Protein AF-A0AAD3AB72-F1 (afdb_monomer_lite)

Foldseek 3Di:
DDDDDDPPPPLDDQQPNFAPWDDWDWDQDPVRFIKIKTWTAPHPVGRPPIFIWIWTWDADPVRDIHTDSDIDGDDDDD

Structure (mmCIF, N/CA/C/O backbone):
data_AF-A0AAD3AB72-F1
#
_entry.id   AF-A0AAD3AB72-F1
#
loop_
_atom_site.group_PDB
_atom_site.id
_atom_site.type_symbol
_atom_site.label_atom_id
_atom_site.label_alt_id
_atom_site.label_comp_id
_atom_site.label_asym_id
_atom_site.label_entity_id
_atom_site.label_seq_id
_atom_site.pdbx_PDB_ins_code
_atom_site.Cartn_x
_atom_site.Cartn_y
_atom_site.Cartn_z
_atom_site.occupancy
_atom_site.B_iso_or_equiv
_atom_site.auth_seq_id
_atom_site.auth_comp_id
_atom_site.auth_asym_id
_atom_site.auth_atom_id
_atom_site.pdbx_PDB_model_num
ATOM 1 N N . MET A 1 1 ? 10.832 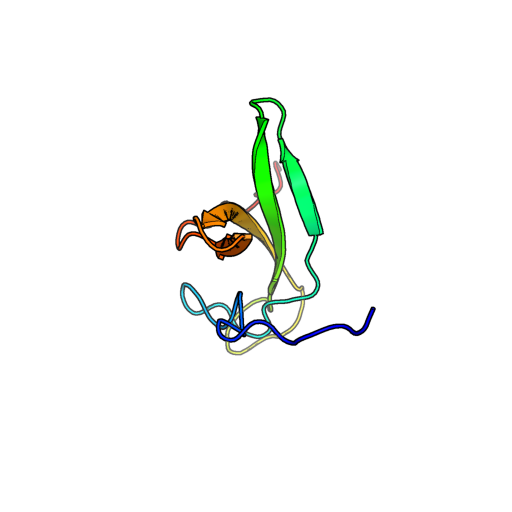26.551 -0.755 1.00 71.25 1 MET A N 1
ATOM 2 C CA . MET A 1 1 ? 10.769 25.158 -0.263 1.00 71.25 1 MET A CA 1
ATOM 3 C C . MET A 1 1 ? 10.776 24.247 -1.474 1.00 71.25 1 MET A C 1
ATOM 5 O O . MET A 1 1 ? 10.030 24.524 -2.404 1.00 71.25 1 MET A O 1
ATOM 9 N N . ALA A 1 2 ? 11.653 23.247 -1.505 1.00 91.19 2 ALA A N 1
ATOM 10 C CA . ALA A 1 2 ? 11.736 22.276 -2.593 1.00 91.19 2 ALA A CA 1
ATOM 11 C C . ALA A 1 2 ? 11.374 20.891 -2.055 1.00 91.19 2 ALA A C 1
ATOM 13 O O . ALA A 1 2 ? 11.633 20.592 -0.891 1.00 91.19 2 ALA A O 1
ATOM 14 N N . TRP A 1 3 ? 10.766 20.063 -2.897 1.00 91.00 3 TRP A N 1
ATOM 15 C CA . TRP A 1 3 ? 10.438 18.687 -2.547 1.00 91.00 3 TRP A CA 1
ATOM 16 C C . TRP A 1 3 ? 11.695 17.814 -2.601 1.00 91.00 3 TRP A C 1
ATOM 18 O O . TRP A 1 3 ? 12.403 17.808 -3.607 1.00 91.00 3 TRP A O 1
ATOM 28 N N . GLY A 1 4 ? 11.951 17.062 -1.530 1.00 90.81 4 GLY A N 1
ATOM 29 C CA . GLY A 1 4 ? 12.946 15.990 -1.492 1.00 90.81 4 GLY A CA 1
ATOM 30 C C . GLY A 1 4 ? 12.269 14.628 -1.638 1.00 90.81 4 GLY A C 1
ATOM 31 O O . GLY A 1 4 ? 11.191 14.409 -1.089 1.00 90.81 4 GLY A O 1
ATOM 32 N N . LYS A 1 5 ? 12.883 13.703 -2.382 1.00 89.94 5 LYS A N 1
ATOM 33 C CA . LYS A 1 5 ? 12.396 12.317 -2.443 1.00 89.94 5 LYS A CA 1
ATOM 34 C C . LYS A 1 5 ? 12.687 11.622 -1.114 1.00 89.94 5 LYS A C 1
ATOM 36 O O . LYS A 1 5 ? 13.795 11.746 -0.600 1.00 89.94 5 LYS A O 1
ATOM 41 N N . SER A 1 6 ? 11.727 10.850 -0.602 1.00 88.12 6 SER A N 1
ATOM 42 C CA . SER A 1 6 ? 12.002 9.951 0.524 1.00 88.12 6 SER A CA 1
ATOM 43 C C . SER A 1 6 ? 13.075 8.934 0.125 1.00 88.12 6 SER A C 1
ATOM 45 O O . SER A 1 6 ? 13.011 8.364 -0.971 1.00 88.12 6 SER A O 1
ATOM 47 N N . LEU A 1 7 ? 14.036 8.708 1.024 1.00 89.56 7 LEU A N 1
ATOM 48 C CA . LEU A 1 7 ? 15.074 7.680 0.893 1.00 89.56 7 LEU A CA 1
ATOM 49 C C . LEU A 1 7 ? 14.503 6.260 1.004 1.00 89.56 7 LEU A C 1
ATOM 51 O O . LEU A 1 7 ? 15.154 5.309 0.589 1.00 89.56 7 LEU A O 1
ATOM 55 N N . TYR A 1 8 ? 13.282 6.126 1.525 1.00 87.19 8 TYR A N 1
ATOM 56 C CA . TYR A 1 8 ? 12.595 4.851 1.717 1.00 87.19 8 TYR A CA 1
ATOM 57 C C . TYR A 1 8 ? 11.598 4.533 0.600 1.00 87.19 8 TYR A C 1
ATOM 59 O O . TYR A 1 8 ? 10.769 3.640 0.740 1.00 87.19 8 TYR A O 1
ATOM 67 N N . ASN A 1 9 ? 11.656 5.269 -0.512 1.00 90.50 9 ASN A N 1
ATOM 68 C CA . ASN A 1 9 ? 10.944 4.861 -1.710 1.00 90.50 9 ASN A CA 1
ATOM 69 C C . ASN A 1 9 ? 11.552 3.565 -2.283 1.00 90.50 9 ASN A C 1
ATOM 71 O O . ASN A 1 9 ? 12.776 3.430 -2.292 1.00 90.50 9 ASN A O 1
ATOM 75 N N . PRO A 1 10 ? 10.728 2.674 -2.856 1.00 90.62 10 PRO A N 1
ATOM 76 C CA . PRO A 1 10 ? 9.270 2.760 -2.941 1.00 90.62 10 PRO A CA 1
ATOM 77 C C . PRO A 1 10 ? 8.597 2.415 -1.607 1.00 90.62 10 PRO A C 1
ATOM 79 O O . PRO A 1 10 ? 8.960 1.450 -0.949 1.00 90.62 10 PRO A O 1
ATOM 82 N N . ILE A 1 11 ? 7.555 3.169 -1.251 1.00 89.19 11 ILE A N 1
ATOM 83 C CA . ILE A 1 11 ? 6.734 2.880 -0.061 1.00 89.19 11 ILE A CA 1
ATOM 84 C C . ILE A 1 11 ? 5.910 1.590 -0.198 1.00 89.19 11 ILE A C 1
ATOM 86 O O . ILE A 1 11 ? 5.423 1.063 0.795 1.00 89.19 11 ILE A O 1
ATOM 90 N N . LEU A 1 12 ? 5.713 1.117 -1.433 1.00 85.50 12 LEU A N 1
ATOM 91 C CA . LEU A 1 12 ? 4.904 -0.047 -1.760 1.00 85.50 12 LEU A CA 1
ATOM 92 C C . LEU A 1 12 ? 5.386 -0.645 -3.084 1.00 85.50 12 LEU A C 1
ATOM 94 O O . LEU A 1 12 ? 5.300 0.014 -4.121 1.00 85.50 12 LEU A O 1
ATOM 98 N N . GLN A 1 13 ? 5.893 -1.878 -3.061 1.00 86.00 13 GLN A N 1
ATOM 99 C CA . GLN A 1 13 ? 6.220 -2.624 -4.276 1.00 86.00 13 GLN A CA 1
ATOM 100 C C . GLN A 1 13 ? 6.190 -4.134 -4.009 1.00 86.00 13 GLN A C 1
ATOM 102 O O . GLN A 1 13 ? 6.998 -4.643 -3.243 1.00 86.00 13 GLN A O 1
ATOM 107 N N . ASN A 1 14 ? 5.282 -4.843 -4.685 1.00 80.06 14 ASN A N 1
ATOM 108 C CA . ASN A 1 14 ? 5.155 -6.306 -4.654 1.00 80.06 14 ASN A CA 1
ATOM 109 C C . ASN A 1 14 ? 5.052 -6.983 -3.261 1.00 80.06 14 ASN A C 1
ATOM 111 O O . ASN A 1 14 ? 5.645 -8.049 -3.071 1.00 80.06 14 ASN A O 1
ATOM 115 N N . PRO A 1 15 ? 4.316 -6.422 -2.280 1.00 82.00 15 PRO A N 1
ATOM 116 C CA . PRO A 1 15 ? 3.984 -7.167 -1.071 1.00 82.00 15 PRO A CA 1
ATOM 117 C C . PRO A 1 15 ? 3.107 -8.366 -1.442 1.00 82.00 15 PRO A C 1
ATOM 119 O O . PRO A 1 15 ? 2.289 -8.286 -2.362 1.00 82.00 15 PRO A O 1
ATOM 122 N N . SER A 1 16 ? 3.286 -9.486 -0.741 1.00 82.06 16 SER A N 1
ATOM 123 C CA . SER A 1 16 ? 2.397 -10.654 -0.852 1.00 82.06 16 SER A CA 1
ATOM 124 C C . SER A 1 16 ? 2.216 -11.204 -2.282 1.00 82.06 16 SER A C 1
ATOM 126 O O . SER A 1 16 ? 1.220 -11.861 -2.577 1.00 82.06 16 SER A O 1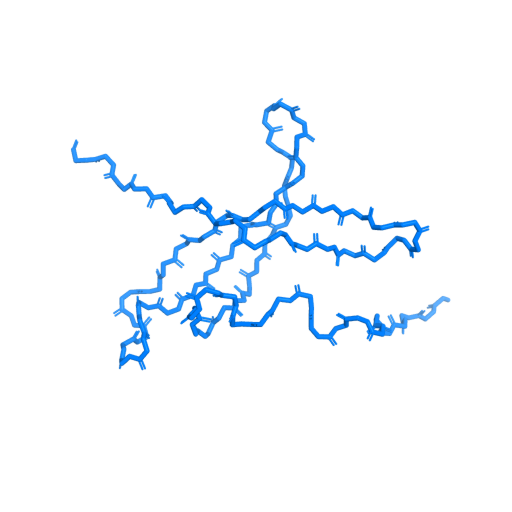
ATOM 128 N N . GLY A 1 17 ? 3.170 -10.945 -3.189 1.00 87.38 17 GLY A N 1
ATOM 129 C CA . GLY A 1 17 ? 3.107 -11.359 -4.597 1.00 87.38 17 GLY A CA 1
ATOM 130 C C . GLY A 1 17 ? 2.192 -10.508 -5.493 1.00 87.38 17 GLY A C 1
ATOM 131 O O . GLY A 1 17 ? 1.932 -10.897 -6.634 1.00 87.38 17 GLY A O 1
ATOM 132 N N . LEU A 1 18 ? 1.695 -9.364 -5.009 1.00 90.94 18 LEU A N 1
ATOM 133 C CA . LEU A 1 18 ? 0.842 -8.455 -5.774 1.00 90.94 18 LEU A CA 1
ATOM 134 C C . LEU A 1 18 ? 1.638 -7.678 -6.828 1.00 90.94 18 LEU A C 1
ATOM 136 O O . LEU A 1 18 ? 2.447 -6.802 -6.519 1.00 90.94 18 LEU A O 1
ATOM 140 N N . VAL A 1 19 ? 1.344 -7.914 -8.105 1.00 94.44 19 VAL A N 1
ATOM 141 C CA . VAL A 1 19 ? 1.994 -7.204 -9.214 1.00 94.44 19 VAL A CA 1
ATOM 142 C C . VAL A 1 19 ? 1.171 -6.009 -9.700 1.00 94.44 19 VAL A C 1
ATOM 144 O O . VAL A 1 19 ? -0.058 -6.000 -9.635 1.00 94.44 19 VAL A O 1
ATOM 147 N N . GLY A 1 20 ? 1.863 -4.971 -10.181 1.00 94.19 20 GLY A N 1
ATOM 148 C CA . GLY A 1 20 ? 1.220 -3.737 -10.652 1.00 94.19 20 GLY A CA 1
ATOM 149 C C . GLY A 1 20 ? 0.515 -2.938 -9.553 1.00 94.19 20 GLY A C 1
ATOM 150 O O . GLY A 1 20 ? -0.451 -2.232 -9.834 1.00 94.19 20 GLY A O 1
ATOM 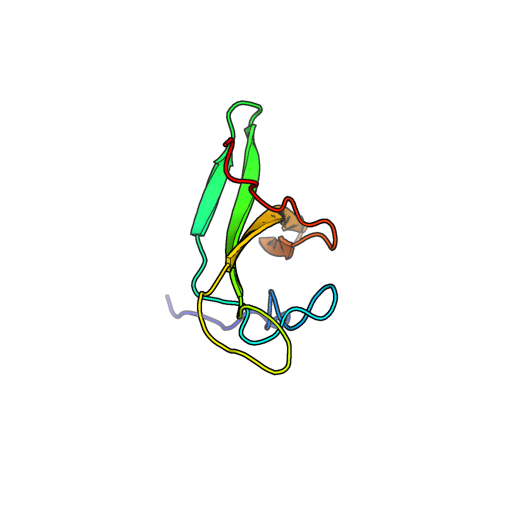151 N N . LEU A 1 21 ? 0.975 -3.077 -8.306 1.00 93.00 21 LEU A N 1
ATOM 152 C CA . LEU A 1 21 ? 0.426 -2.388 -7.144 1.00 93.00 21 LEU A CA 1
ATOM 153 C C . LEU A 1 21 ? 0.744 -0.884 -7.189 1.00 93.00 21 LEU A C 1
ATOM 155 O O . LEU A 1 21 ? 1.903 -0.494 -7.342 1.00 93.00 21 LEU A O 1
ATOM 159 N N . GLY A 1 22 ? -0.270 -0.029 -7.051 1.00 92.69 22 GLY A N 1
ATOM 160 C CA . GLY A 1 22 ? -0.077 1.421 -7.064 1.00 92.69 22 GLY A CA 1
ATOM 161 C C . GLY A 1 22 ? -1.369 2.228 -7.175 1.00 92.69 22 GLY A C 1
ATOM 162 O O . GLY A 1 22 ? -2.462 1.702 -6.974 1.00 92.69 22 GLY A O 1
ATOM 163 N N . HIS A 1 23 ? -1.227 3.528 -7.481 1.00 95.62 23 HIS A N 1
ATOM 164 C CA . HIS A 1 23 ? -2.322 4.515 -7.543 1.00 95.62 23 HIS A CA 1
ATOM 165 C C . HIS A 1 23 ? -3.274 4.351 -6.352 1.00 95.62 23 HIS A C 1
ATOM 167 O O . HIS A 1 23 ? -4.405 3.880 -6.490 1.00 95.62 23 HIS A O 1
ATOM 173 N N . GLY A 1 24 ? -2.768 4.673 -5.166 1.00 93.56 24 GLY A N 1
ATOM 174 C CA . GLY A 1 24 ? -3.541 4.572 -3.943 1.00 93.56 24 GLY A CA 1
ATOM 175 C C . GLY A 1 24 ? -3.906 5.911 -3.324 1.00 93.56 24 GLY A C 1
ATOM 176 O O . GLY A 1 24 ? -3.551 6.979 -3.821 1.00 93.56 24 GLY A O 1
ATOM 177 N N . THR A 1 25 ? -4.617 5.827 -2.207 1.00 96.56 25 THR A N 1
ATOM 178 C CA . THR A 1 25 ? -5.041 6.965 -1.397 1.00 96.56 25 THR A CA 1
ATOM 179 C C . THR A 1 25 ? -4.955 6.625 0.087 1.00 96.56 25 THR A C 1
ATOM 181 O O . THR A 1 25 ? -5.246 5.499 0.497 1.00 96.56 25 THR A O 1
ATOM 184 N N . LEU A 1 26 ? -4.557 7.611 0.891 1.00 96.94 26 LEU A N 1
ATOM 185 C CA . LEU A 1 26 ? -4.588 7.523 2.346 1.00 96.94 26 LEU A CA 1
ATOM 186 C C . LEU A 1 26 ? -5.964 7.938 2.864 1.00 96.94 26 LEU A C 1
ATOM 188 O O . LEU A 1 26 ? -6.529 8.934 2.415 1.00 96.94 26 LEU A O 1
ATOM 192 N N . PHE A 1 27 ? -6.470 7.223 3.861 1.00 97.75 27 PHE A N 1
ATOM 193 C CA . PHE A 1 27 ? -7.686 7.603 4.574 1.00 97.75 27 PHE A CA 1
ATOM 194 C C . PHE A 1 27 ? -7.610 7.172 6.036 1.00 97.75 27 PHE A C 1
ATOM 196 O O . PHE A 1 27 ? -6.931 6.206 6.375 1.00 97.75 27 PHE A O 1
ATOM 203 N N . LYS A 1 28 ? -8.304 7.897 6.914 1.00 97.81 28 LYS A N 1
ATOM 204 C CA . LYS A 1 28 ? -8.565 7.422 8.273 1.00 97.81 28 LYS A CA 1
ATOM 205 C C . LYS A 1 28 ? -9.895 6.699 8.272 1.00 97.81 28 LYS A C 1
ATOM 207 O O . LYS A 1 28 ? -10.898 7.244 7.815 1.00 97.81 28 LYS A O 1
ATOM 212 N N . GLU A 1 29 ? -9.876 5.469 8.748 1.00 95.31 29 GLU A N 1
ATOM 213 C CA . GLU A 1 29 ? -11.095 4.710 8.982 1.00 95.31 29 GLU A CA 1
ATOM 214 C C . GLU A 1 29 ? -11.792 5.177 10.272 1.00 95.31 29 GLU A C 1
ATOM 216 O O . GLU A 1 29 ? -11.316 6.088 10.958 1.00 95.31 29 GLU A O 1
ATOM 221 N N . LYS A 1 30 ? -12.960 4.601 10.565 1.00 97.00 30 LYS A N 1
ATOM 222 C CA . LYS A 1 30 ? -13.864 5.072 11.621 1.00 97.00 30 LYS A CA 1
ATOM 223 C C . LYS A 1 30 ? -13.207 5.020 13.006 1.00 97.00 30 LYS A C 1
ATOM 225 O O . LYS A 1 30 ? -13.402 5.936 13.804 1.00 97.00 30 LYS A O 1
ATOM 230 N N . GLU A 1 31 ? -12.349 4.030 13.235 1.00 96.81 31 GLU A N 1
ATOM 231 C CA . GLU A 1 31 ? -11.678 3.811 14.516 1.00 96.81 31 GLU A CA 1
ATOM 232 C C . GLU A 1 31 ? -10.371 4.629 14.601 1.00 96.81 31 GLU A C 1
ATOM 234 O O . GLU A 1 31 ? -9.615 4.540 15.566 1.00 96.81 31 GLU A O 1
ATOM 239 N N . GLY A 1 32 ? -10.106 5.471 13.593 1.00 97.06 32 GLY A N 1
ATOM 240 C CA . GLY A 1 32 ? -8.989 6.411 13.545 1.00 97.06 32 GLY A CA 1
ATOM 241 C C . GLY A 1 32 ? -7.694 5.840 12.967 1.00 97.06 32 GLY A C 1
ATOM 242 O O . GLY A 1 32 ? -6.734 6.598 12.791 1.00 97.06 32 GLY A O 1
ATOM 243 N N . VAL A 1 33 ? -7.658 4.546 12.632 1.00 96.38 33 VAL A N 1
ATOM 244 C CA . VAL A 1 33 ? -6.495 3.898 12.010 1.00 96.38 33 VAL A CA 1
ATOM 245 C C . VAL A 1 33 ? -6.267 4.471 10.611 1.00 96.38 33 VAL A C 1
ATOM 247 O O . VAL A 1 33 ? -7.190 4.588 9.801 1.00 96.38 33 VAL A O 1
ATOM 250 N N . LEU A 1 34 ? -5.024 4.844 10.313 1.00 97.44 34 LEU A N 1
ATOM 251 C CA . LEU A 1 34 ? -4.646 5.292 8.980 1.00 97.44 34 LEU A CA 1
ATOM 252 C C . LEU A 1 34 ? -4.483 4.073 8.063 1.00 97.44 34 LEU A C 1
ATOM 254 O O . LEU A 1 34 ? -3.839 3.084 8.408 1.00 97.44 34 LEU A O 1
ATOM 258 N N . ARG A 1 35 ? -5.095 4.145 6.887 1.00 96.69 35 ARG A N 1
ATOM 259 C CA . ARG A 1 35 ? -5.144 3.080 5.889 1.00 96.69 35 ARG A CA 1
ATOM 260 C C . ARG A 1 35 ? -4.686 3.606 4.537 1.00 96.69 35 ARG 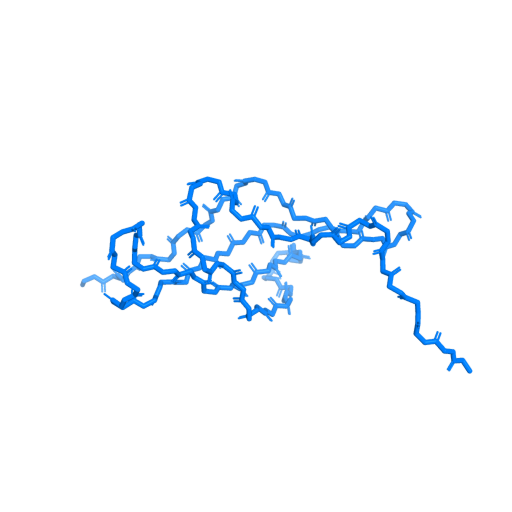A C 1
ATOM 262 O O . ARG A 1 35 ? -4.812 4.801 4.261 1.00 96.69 35 ARG A O 1
ATOM 269 N N . TYR A 1 36 ? -4.209 2.704 3.686 1.00 95.75 36 TYR A N 1
ATOM 270 C CA . TYR A 1 36 ? -3.860 2.983 2.297 1.00 95.75 36 TYR A CA 1
ATOM 271 C C . TYR A 1 36 ? -4.626 2.034 1.374 1.00 95.75 36 TYR A C 1
ATOM 273 O O . TYR A 1 36 ? -4.394 0.828 1.393 1.00 95.75 36 TYR A O 1
ATOM 281 N N . ALA A 1 37 ? -5.555 2.572 0.583 1.00 95.75 37 ALA A N 1
ATOM 282 C CA . ALA A 1 37 ? -6.265 1.810 -0.443 1.00 95.75 37 ALA A CA 1
ATOM 283 C C . ALA A 1 37 ? -5.523 1.935 -1.773 1.00 95.75 37 ALA A C 1
ATOM 285 O O . ALA A 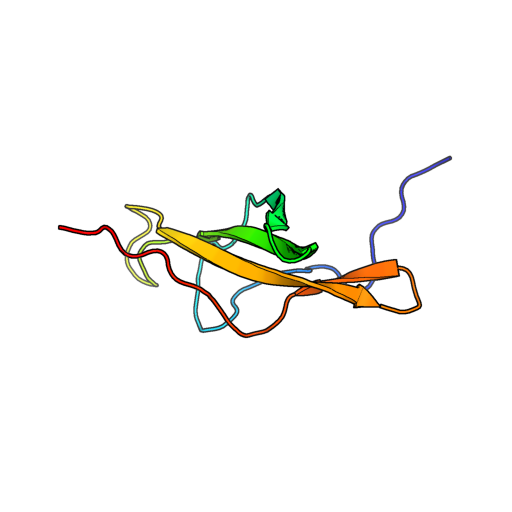1 37 ? -5.195 3.050 -2.166 1.00 95.75 37 ALA A O 1
ATOM 286 N N . SER A 1 38 ? -5.294 0.835 -2.484 1.00 95.25 38 SER A N 1
ATOM 287 C CA . SER A 1 38 ? -4.632 0.828 -3.797 1.00 95.25 38 SER A CA 1
ATOM 288 C C . SER A 1 38 ? -5.143 -0.304 -4.678 1.00 95.25 38 SER A C 1
ATOM 290 O O . SER A 1 38 ? -5.851 -1.191 -4.197 1.00 95.25 38 SER A O 1
ATOM 292 N N . HIS A 1 39 ? -4.816 -0.262 -5.970 1.00 96.00 39 HIS A N 1
ATOM 293 C CA . HIS A 1 39 ? -5.129 -1.361 -6.877 1.00 96.00 39 HIS A CA 1
ATOM 294 C C . HIS A 1 39 ? -3.892 -2.207 -7.170 1.00 96.00 39 HIS A C 1
ATOM 296 O O . HIS A 1 39 ? -2.788 -1.670 -7.221 1.00 96.00 39 HIS A O 1
ATOM 302 N N . ALA A 1 40 ? -4.100 -3.487 -7.469 1.00 95.50 40 ALA A N 1
ATOM 303 C CA . ALA A 1 40 ? -3.126 -4.355 -8.130 1.00 95.50 40 ALA A CA 1
ATOM 304 C C . ALA A 1 40 ? -3.772 -5.064 -9.329 1.00 95.50 40 ALA A C 1
ATOM 306 O O . ALA A 1 40 ? -4.977 -4.934 -9.573 1.00 95.50 40 ALA A O 1
ATOM 307 N N . HIS A 1 41 ? -2.972 -5.795 -10.100 1.00 96.50 41 HIS A N 1
ATOM 308 C CA . HIS A 1 41 ? -3.480 -6.679 -11.148 1.00 96.50 41 HIS A CA 1
ATOM 309 C C . HIS A 1 41 ? -4.395 -7.776 -10.577 1.00 96.50 41 HIS A C 1
ATOM 311 O O . HIS A 1 41 ? -4.463 -7.974 -9.361 1.00 96.50 41 HIS A O 1
ATOM 317 N N . HIS A 1 42 ? -5.097 -8.488 -11.464 1.00 93.56 42 HIS A N 1
ATOM 318 C CA . HIS A 1 42 ? -5.856 -9.679 -11.080 1.00 93.56 42 HIS A CA 1
ATOM 319 C C . HIS A 1 42 ? -4.924 -10.742 -10.481 1.00 93.56 42 HIS A C 1
ATOM 321 O O . HIS A 1 42 ? -5.187 -11.250 -9.394 1.00 93.56 42 HIS A O 1
ATOM 327 N N . ASP A 1 43 ? -3.817 -11.030 -11.175 1.00 92.81 43 ASP A N 1
ATOM 328 C CA . ASP A 1 43 ? -2.744 -11.925 -10.735 1.00 92.81 43 ASP A CA 1
ATOM 329 C C . ASP A 1 43 ? -1.453 -11.696 -11.564 1.00 92.81 43 ASP A C 1
ATOM 331 O O . ASP A 1 43 ? -1.316 -10.700 -12.280 1.00 92.81 43 ASP A O 1
ATOM 335 N N . GLY A 1 44 ? -0.477 -12.606 -11.453 1.00 93.38 44 GLY A N 1
ATOM 336 C CA . GLY A 1 44 ? 0.789 -12.548 -12.195 1.00 93.38 44 GLY A CA 1
ATOM 337 C C . GLY A 1 44 ? 0.684 -12.814 -13.704 1.00 93.38 44 GLY A C 1
ATOM 338 O O . GLY A 1 44 ? 1.610 -12.476 -14.439 1.00 93.38 44 GLY A O 1
ATOM 339 N N . ALA A 1 45 ? -0.418 -13.399 -14.175 1.00 96.31 45 ALA A N 1
ATOM 340 C CA . ALA A 1 45 ? -0.686 -13.703 -15.579 1.00 96.31 45 ALA A CA 1
ATOM 341 C C . ALA A 1 45 ? -1.673 -12.713 -16.229 1.00 96.31 45 ALA A C 1
ATOM 343 O O . ALA A 1 45 ? -1.574 -12.456 -17.431 1.00 96.31 45 ALA A O 1
ATOM 344 N N . TYR A 1 46 ? -2.597 -12.131 -15.458 1.00 96.81 46 TYR A N 1
ATOM 345 C CA . TYR A 1 46 ? -3.679 -11.280 -15.954 1.00 96.81 46 TYR A CA 1
ATOM 346 C C . TYR A 1 46 ? -3.719 -9.914 -15.258 1.00 96.81 46 TYR A C 1
ATOM 348 O O . TYR A 1 46 ? -3.782 -9.800 -14.037 1.00 96.81 46 TYR A O 1
ATOM 356 N N . ILE A 1 47 ? -3.762 -8.843 -16.058 1.00 97.12 47 ILE A N 1
ATOM 357 C CA . ILE A 1 47 ? -3.881 -7.464 -15.551 1.00 97.12 47 ILE A CA 1
ATOM 358 C C . ILE A 1 47 ? -5.313 -7.164 -15.086 1.00 97.12 47 ILE A C 1
ATOM 360 O O . ILE A 1 47 ? -5.511 -6.526 -14.053 1.00 97.12 47 ILE A O 1
ATOM 364 N N . HIS A 1 48 ? -6.313 -7.590 -15.864 1.00 96.94 48 HIS A N 1
ATOM 365 C CA . HIS A 1 48 ? -7.716 -7.231 -15.663 1.00 96.94 48 HIS A CA 1
ATOM 366 C C . HIS A 1 48 ? -8.564 -8.410 -15.156 1.00 96.94 48 HIS A C 1
ATOM 368 O O . HIS A 1 48 ? -8.333 -9.535 -15.595 1.00 96.94 48 HIS A O 1
ATOM 374 N N . PRO A 1 49 ? -9.597 -8.139 -14.332 1.00 95.19 49 PRO A N 1
ATOM 375 C CA . PRO A 1 49 ? -9.875 -6.852 -13.687 1.00 95.19 49 PRO A CA 1
ATOM 376 C C . PRO A 1 49 ? -8.822 -6.529 -12.617 1.00 95.19 49 PRO A C 1
ATOM 378 O O . PRO A 1 49 ? -8.353 -7.413 -11.912 1.00 95.19 49 PRO A O 1
ATOM 381 N N . ARG A 1 50 ? -8.467 -5.247 -12.474 1.00 96.44 50 ARG A N 1
ATOM 382 C CA . ARG A 1 50 ? -7.628 -4.819 -11.347 1.00 96.44 50 ARG A CA 1
ATOM 383 C C . ARG A 1 50 ? -8.447 -4.900 -10.064 1.00 96.44 50 ARG A C 1
ATOM 385 O O . ARG A 1 50 ? -9.620 -4.521 -10.069 1.00 96.44 50 ARG A O 1
ATOM 392 N N . LEU A 1 51 ? -7.830 -5.375 -8.991 1.00 94.25 51 LEU A N 1
ATOM 393 C CA . LEU A 1 51 ? -8.479 -5.600 -7.700 1.00 94.25 51 LEU A CA 1
ATOM 394 C C . LEU A 1 51 ? -7.996 -4.571 -6.676 1.00 94.25 51 LEU A C 1
ATOM 396 O O . LEU A 1 51 ? -6.888 -4.050 -6.797 1.00 94.25 51 LEU A O 1
ATOM 400 N N . MET A 1 52 ? -8.840 -4.265 -5.691 1.00 94.75 52 MET A N 1
ATOM 401 C CA . MET A 1 52 ? -8.538 -3.296 -4.635 1.00 94.75 52 MET A CA 1
ATOM 402 C C . MET A 1 52 ? -7.996 -3.992 -3.389 1.00 94.75 52 MET A C 1
ATOM 404 O O . MET A 1 52 ? -8.499 -5.042 -3.000 1.00 94.75 52 MET A O 1
ATOM 408 N N . TYR A 1 53 ? -7.032 -3.353 -2.737 1.00 94.19 53 TYR A N 1
ATOM 409 C CA . TYR A 1 53 ? -6.395 -3.807 -1.503 1.00 94.19 53 TYR A CA 1
ATOM 410 C C . TYR A 1 53 ? -6.300 -2.637 -0.529 1.00 94.19 53 TYR A C 1
ATOM 412 O O . TYR A 1 53 ? -6.118 -1.488 -0.947 1.00 94.19 53 TYR A O 1
ATOM 420 N N . ILE A 1 54 ? -6.451 -2.918 0.762 1.00 95.12 54 ILE A N 1
ATOM 421 C CA . ILE A 1 54 ? -6.322 -1.927 1.830 1.00 95.12 54 ILE A CA 1
ATOM 422 C C . ILE A 1 54 ? -5.284 -2.435 2.827 1.00 95.12 54 ILE A C 1
ATOM 424 O O . ILE A 1 54 ? -5.504 -3.462 3.455 1.00 95.12 54 ILE A O 1
ATOM 428 N N . THR A 1 55 ? -4.205 -1.684 3.021 1.00 93.50 55 THR A N 1
ATOM 429 C CA . THR A 1 55 ? -3.166 -1.975 4.025 1.00 93.50 55 THR A CA 1
ATOM 430 C C . THR A 1 55 ? -3.198 -0.940 5.152 1.00 93.50 55 THR A C 1
ATOM 432 O O . THR A 1 55 ? -3.767 0.155 5.007 1.00 93.50 55 THR A O 1
ATOM 435 N N . THR A 1 56 ? -2.626 -1.280 6.305 1.00 95.38 56 THR A N 1
ATOM 436 C CA . THR A 1 56 ? -2.440 -0.335 7.409 1.00 95.38 56 THR A CA 1
ATOM 437 C C . THR A 1 56 ? -1.258 0.580 7.112 1.00 95.38 56 THR A C 1
ATOM 439 O O . THR A 1 56 ? -0.210 0.143 6.648 1.00 95.38 56 THR A O 1
ATOM 442 N N . ALA A 1 57 ? -1.422 1.871 7.387 1.00 95.25 57 ALA A N 1
ATOM 443 C CA . ALA A 1 57 ? -0.402 2.880 7.159 1.00 95.25 57 ALA A CA 1
ATOM 444 C C . ALA A 1 57 ? -0.009 3.563 8.472 1.00 95.25 57 ALA A C 1
ATOM 446 O O . ALA A 1 57 ? -0.859 3.888 9.300 1.00 95.25 57 ALA A O 1
ATOM 447 N N . THR A 1 58 ? 1.278 3.832 8.652 1.00 95.19 58 THR A N 1
ATOM 448 C CA . THR A 1 58 ? 1.821 4.573 9.796 1.00 95.19 58 THR A CA 1
ATOM 449 C C . THR A 1 58 ? 2.880 5.568 9.332 1.00 95.19 58 THR A C 1
ATOM 451 O O . THR A 1 58 ? 3.355 5.511 8.199 1.00 95.19 58 THR A O 1
ATOM 454 N N . TYR A 1 59 ? 3.237 6.510 10.202 1.00 94.00 59 TYR A N 1
ATOM 455 C CA . TYR A 1 59 ? 4.423 7.342 10.022 1.00 94.00 59 TYR A CA 1
ATOM 456 C C . TYR A 1 59 ? 5.456 6.931 11.063 1.00 94.00 59 TYR A C 1
ATOM 458 O O . TYR A 1 59 ? 5.105 6.763 12.233 1.00 94.00 59 TYR A O 1
ATOM 466 N N . ASP A 1 60 ? 6.707 6.758 10.646 1.00 90.75 60 ASP A N 1
ATOM 467 C CA . ASP A 1 60 ? 7.804 6.541 11.588 1.00 90.75 60 ASP A CA 1
ATOM 468 C C . ASP A 1 60 ? 8.236 7.849 12.279 1.00 90.75 60 ASP A C 1
ATOM 470 O O . ASP A 1 60 ? 7.689 8.927 12.031 1.00 90.75 60 ASP A O 1
ATOM 474 N N . HIS A 1 61 ? 9.224 7.759 13.174 1.00 88.38 61 HIS A N 1
ATOM 475 C CA . HIS A 1 61 ? 9.750 8.914 13.913 1.00 88.38 61 HIS A CA 1
ATOM 476 C C . HIS A 1 61 ? 10.373 9.991 13.012 1.00 88.38 61 HIS A C 1
ATOM 478 O O . HIS A 1 61 ? 10.476 11.145 13.422 1.00 88.38 61 HIS A O 1
ATOM 484 N N . GLU A 1 62 ? 10.758 9.628 11.788 1.00 89.12 62 GLU A N 1
ATOM 485 C CA . GLU A 1 62 ? 11.303 10.522 10.765 1.00 89.12 62 GLU A CA 1
ATOM 486 C C . GLU A 1 62 ? 10.215 11.016 9.791 1.00 89.12 62 GLU A C 1
ATOM 488 O O . GLU A 1 62 ? 10.519 11.666 8.791 1.00 89.12 62 GLU A O 1
ATOM 493 N N . VAL A 1 63 ? 8.936 10.752 10.090 1.00 89.31 63 VAL A N 1
ATOM 494 C CA . VAL A 1 63 ? 7.762 11.164 9.302 1.00 89.31 63 VAL A CA 1
ATOM 495 C C . VAL A 1 63 ? 7.728 10.524 7.906 1.00 89.31 63 VAL A C 1
ATOM 497 O O . VAL A 1 63 ? 7.106 11.040 6.976 1.00 89.31 63 VAL A O 1
ATOM 500 N N . ASN A 1 64 ? 8.350 9.356 7.736 1.00 90.94 64 ASN A N 1
ATOM 501 C CA . ASN A 1 64 ? 8.202 8.574 6.511 1.00 90.94 64 ASN A CA 1
ATOM 502 C C . ASN A 1 64 ? 6.970 7.678 6.600 1.00 90.94 64 ASN A C 1
ATOM 504 O O . ASN A 1 64 ? 6.721 7.044 7.625 1.00 90.94 64 ASN A O 1
ATOM 508 N N . LEU A 1 65 ? 6.221 7.600 5.499 1.00 92.75 65 LEU A N 1
ATOM 509 C CA . LEU A 1 65 ? 5.080 6.702 5.379 1.00 92.75 65 LEU A CA 1
ATOM 510 C C . LEU A 1 65 ? 5.561 5.247 5.323 1.00 92.75 65 LEU A C 1
ATOM 512 O O . LEU A 1 65 ? 6.391 4.893 4.485 1.00 92.75 65 LEU A O 1
ATOM 516 N N . ARG A 1 66 ? 5.003 4.408 6.192 1.00 91.75 66 ARG A N 1
ATOM 517 C CA . ARG A 1 66 ? 5.224 2.962 6.247 1.00 91.75 66 ARG A CA 1
ATOM 518 C C . ARG A 1 66 ? 3.897 2.251 6.051 1.00 91.75 66 ARG A C 1
ATOM 520 O O . ARG A 1 66 ? 2.885 2.679 6.599 1.00 91.75 66 ARG A O 1
ATOM 527 N N . LEU A 1 67 ? 3.915 1.180 5.270 1.00 91.19 67 LEU A N 1
ATOM 528 C CA . LEU A 1 67 ? 2.764 0.312 5.057 1.00 91.19 67 LEU A CA 1
ATOM 529 C C . LEU A 1 67 ? 3.070 -1.048 5.673 1.00 91.19 67 LEU A C 1
ATOM 531 O O . LEU A 1 67 ? 4.220 -1.489 5.651 1.00 91.19 67 LEU A O 1
ATOM 535 N N . SER A 1 68 ? 2.065 -1.669 6.270 1.00 88.06 68 SER A N 1
ATOM 536 C CA . SER A 1 68 ? 2.201 -2.999 6.842 1.00 88.06 68 SER A CA 1
ATOM 537 C C . SER A 1 68 ? 2.094 -4.086 5.769 1.00 88.06 68 SER A C 1
ATOM 539 O O . SER A 1 68 ? 1.647 -3.841 4.649 1.00 88.06 68 SER A O 1
ATOM 541 N N . GLU A 1 69 ? 2.524 -5.299 6.111 1.00 80.69 69 GLU A N 1
ATOM 542 C CA . GLU A 1 69 ? 2.448 -6.456 5.208 1.00 80.69 69 GLU A CA 1
ATOM 543 C C . GLU A 1 69 ? 1.060 -7.124 5.208 1.00 80.69 69 GLU A C 1
ATOM 545 O O . GLU A 1 69 ? 0.792 -7.980 4.368 1.00 80.69 69 GLU A O 1
ATOM 550 N N . ASP A 1 70 ? 0.166 -6.754 6.136 1.00 80.94 70 ASP A N 1
ATOM 551 C CA . ASP A 1 70 ? -1.217 -7.229 6.144 1.00 80.94 70 ASP A CA 1
ATOM 552 C C . ASP A 1 70 ? -2.090 -6.476 5.135 1.00 80.94 70 ASP A C 1
ATOM 554 O O . ASP A 1 70 ? -2.187 -5.247 5.148 1.00 80.94 70 ASP A O 1
ATOM 558 N N . ASP A 1 71 ? -2.792 -7.254 4.310 1.00 82.31 71 ASP A N 1
ATOM 559 C CA . ASP A 1 71 ? -3.759 -6.752 3.345 1.00 82.31 71 ASP A CA 1
ATOM 560 C C . ASP A 1 71 ? -5.188 -7.150 3.734 1.00 82.31 71 ASP A C 1
ATOM 562 O O . ASP A 1 71 ? -5.525 -8.321 3.933 1.00 82.31 71 ASP A O 1
ATOM 566 N N . ILE A 1 72 ? -6.075 -6.160 3.763 1.00 87.56 72 ILE A N 1
ATOM 567 C CA . ILE A 1 72 ? -7.521 -6.354 3.767 1.00 87.56 72 ILE A CA 1
ATOM 568 C C . ILE A 1 72 ? -7.984 -6.385 2.311 1.00 87.56 72 ILE A C 1
ATOM 570 O O . ILE A 1 72 ? -7.932 -5.376 1.603 1.00 87.56 72 ILE A O 1
ATOM 574 N N . VAL A 1 73 ? -8.486 -7.543 1.880 1.00 91.06 73 VAL A N 1
ATOM 575 C CA . VAL A 1 73 ? -9.056 -7.741 0.541 1.00 91.06 73 VAL A CA 1
ATOM 576 C C . VAL A 1 73 ? -10.577 -7.571 0.613 1.00 91.06 73 VAL A C 1
ATOM 578 O O . VAL A 1 73 ? -11.254 -8.412 1.218 1.00 91.06 73 VAL A O 1
ATOM 581 N N . PRO A 1 74 ? -11.154 -6.510 0.016 1.00 88.12 74 PRO A N 1
ATOM 582 C CA . PRO A 1 74 ? -12.596 -6.344 -0.047 1.00 88.12 74 PRO A CA 1
ATOM 583 C C . PRO A 1 74 ? -13.227 -7.513 -0.806 1.00 88.12 74 PRO A C 1
ATOM 585 O O . PRO A 1 74 ? -12.832 -7.836 -1.925 1.00 88.12 74 PRO A O 1
ATOM 588 N N . LYS A 1 75 ? -14.241 -8.136 -0.206 1.00 86.56 75 LYS A N 1
ATOM 589 C CA . LYS A 1 75 ? -15.065 -9.147 -0.872 1.00 86.56 75 LYS A CA 1
ATOM 590 C C . LYS A 1 75 ? -16.393 -8.518 -1.251 1.00 86.56 75 LYS A C 1
ATOM 592 O O . LYS A 1 75 ? -17.038 -7.887 -0.413 1.00 86.56 75 LYS A O 1
ATOM 597 N N . PHE A 1 76 ? -16.821 -8.721 -2.491 1.00 75.56 76 PHE A N 1
ATOM 598 C CA . PHE A 1 76 ? -18.198 -8.427 -2.860 1.00 75.56 76 PHE A CA 1
ATOM 599 C C . PHE A 1 76 ? -19.115 -9.355 -2.062 1.00 75.56 76 PHE A C 1
ATOM 601 O O . PHE A 1 76 ? -18.940 -10.575 -2.084 1.00 75.56 76 PHE A O 1
ATOM 608 N N . LYS A 1 77 ? -20.068 -8.779 -1.326 1.00 73.62 77 LYS A N 1
ATOM 609 C CA . LYS A 1 77 ? -21.197 -9.559 -0.819 1.00 73.62 77 LYS A CA 1
ATOM 610 C C . LYS A 1 77 ? -22.069 -9.911 -2.022 1.00 73.62 77 LYS A C 1
ATOM 612 O O . LYS A 1 77 ? -22.470 -9.003 -2.748 1.00 73.62 77 LYS A O 1
ATOM 617 N N . GLN A 1 78 ? -22.260 -11.210 -2.245 1.00 55.81 78 GLN A N 1
ATOM 618 C CA . GLN A 1 78 ? -23.290 -11.726 -3.147 1.00 55.81 78 GLN A CA 1
ATOM 619 C C . GLN A 1 78 ? -24.675 -11.468 -2.558 1.00 55.81 78 GLN A C 1
ATOM 621 O O . GLN A 1 78 ? -24.782 -11.470 -1.307 1.00 55.81 78 GLN A O 1
#

Sequence (78 aa):
MAWGKSLYN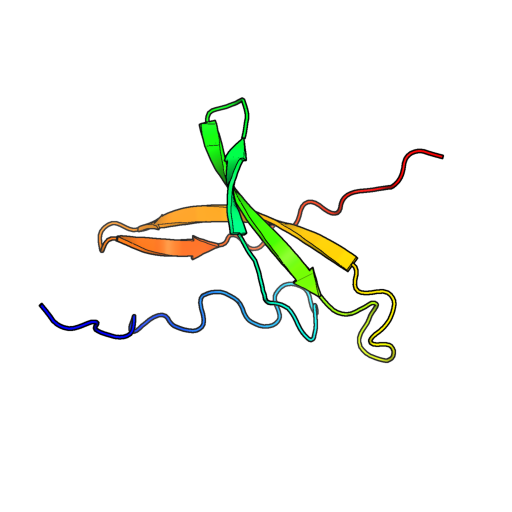PILQNPSGLVGLGHGTLFKEKEGVLRYASHAHHDGAYIHPRLMYITTATYDHEVNLRLSEDDIVPKFKQ

Radius of gyration: 13.98 Å; chains: 1; bounding box: 38×39×30 Å

Secondary structure (DSSP, 8-state):
--PPPPTT--S-S-GGG-TT-EEEEEEE-TTS-EEEEEEE-SSSS---S-EEEEEEEEE-TT--EEEEEEEE-PPPP-

pLDDT: mean 90.92, std 6.98, range [55.81, 97.81]